Protein AF-A0A1I0L416-F1 (afdb_monomer_lite)

pLDDT: mean 77.28, std 15.13, range [39.34, 93.88]

Sequence (111 aa):
MPNNYPPEFRRQMVELVRAGRTPEELAKEFQPSAQSIRTWVRQADLDDGRRQDGLTSAEKDELARLLGVSRQGYYAWAARRRCGPSARARRDAELTERNRVHHQASDEIYG

Foldseek 3Di:
DPPPDDPVRLVVLLVVVVVPDQLCVVVVVDVDHSVVNVVSNVQVCVQVVVDDPDDHPVRLCVVCVVVVHDSVRSVVVVVCVVVDQDPVSVVVVVVVVVVVVVVVVCVVPPD

InterPro domains:
  IPR002514 Transposase IS3/IS911family [PF01527] (5-47)
  IPR009057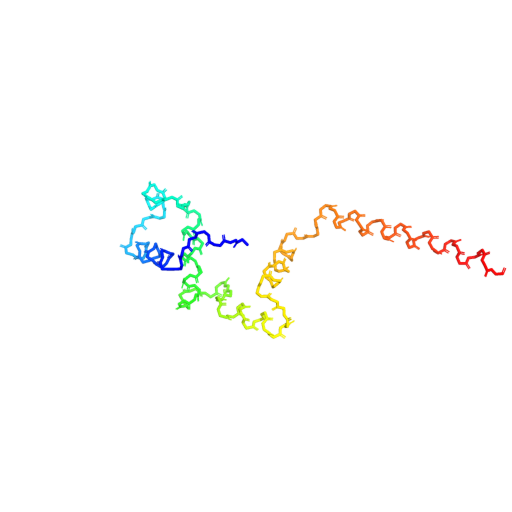 Homedomain-like superfamily [SSF46689] (2-50)
  IPR036388 Winged helix-like DNA-binding domain superfamily [G3DSA:1.10.10.10] (1-56)

Secondary structure (DSSP, 8-state):
----S-HHHHHHHHHHHHTT--HHHHHHHSSS-HHHHHHHHHHHHHHTTS--SS--HHHHHHHHHHTT--HHHHHHHHHHHHH-S-HHHHHHHHHHHHHHHHHHHHTTT--

Structure (mmCIF, N/CA/C/O backbone):
data_AF-A0A1I0L416-F1
#
_entry.id   AF-A0A1I0L416-F1
#
loop_
_atom_site.group_PDB
_atom_site.id
_atom_site.type_symbol
_atom_site.label_atom_id
_atom_site.label_alt_id
_atom_site.label_comp_id
_atom_site.label_asym_id
_atom_site.label_entity_id
_atom_site.label_seq_id
_atom_site.pdbx_PDB_ins_code
_atom_site.Cartn_x
_atom_site.Cartn_y
_atom_site.Cartn_z
_atom_site.occupancy
_atom_site.B_iso_or_equiv
_atom_site.auth_seq_id
_atom_site.auth_comp_id
_atom_site.auth_asym_id
_atom_site.auth_atom_id
_atom_site.pdbx_PDB_model_num
ATOM 1 N N . MET A 1 1 ? 8.605 -8.950 -0.775 1.00 39.34 1 MET A N 1
ATOM 2 C CA . MET A 1 1 ? 8.493 -8.941 0.699 1.00 39.34 1 MET A CA 1
ATOM 3 C C . MET A 1 1 ? 7.259 -9.743 1.058 1.00 39.34 1 MET A C 1
ATOM 5 O O . MET A 1 1 ? 6.180 -9.319 0.651 1.00 39.34 1 MET A O 1
ATOM 9 N N . PRO A 1 2 ? 7.395 -10.920 1.688 1.00 41.19 2 PRO A N 1
ATOM 10 C CA . PRO A 1 2 ? 6.232 -11.663 2.146 1.00 41.19 2 PRO A CA 1
ATOM 11 C C . PRO A 1 2 ? 5.498 -10.780 3.153 1.00 41.19 2 PRO A C 1
ATOM 13 O O . PRO A 1 2 ? 6.091 -10.219 4.073 1.00 41.19 2 PRO A O 1
ATOM 16 N N . ASN A 1 3 ? 4.220 -10.555 2.886 1.00 54.50 3 ASN A N 1
ATOM 17 C CA . ASN A 1 3 ? 3.385 -9.708 3.708 1.00 54.50 3 ASN A CA 1
ATOM 18 C C . ASN A 1 3 ? 3.008 -10.526 4.941 1.00 54.50 3 ASN A C 1
ATOM 20 O O . ASN A 1 3 ? 2.075 -11.317 4.885 1.00 54.50 3 ASN A O 1
ATOM 24 N N . ASN A 1 4 ? 3.773 -10.375 6.023 1.00 66.06 4 ASN A N 1
ATOM 25 C CA . ASN A 1 4 ? 3.558 -11.103 7.278 1.00 66.06 4 ASN A CA 1
ATOM 26 C C . ASN A 1 4 ? 2.204 -10.768 7.937 1.00 66.06 4 ASN A C 1
ATOM 28 O O . ASN A 1 4 ? 1.846 -11.352 8.953 1.00 66.06 4 ASN A O 1
ATOM 32 N N . TYR A 1 5 ? 1.458 -9.818 7.363 1.00 73.44 5 TYR A N 1
ATOM 33 C CA . TYR A 1 5 ? 0.153 -9.400 7.836 1.00 73.44 5 TYR A CA 1
ATOM 34 C C . TYR A 1 5 ? -0.952 -9.826 6.860 1.00 73.44 5 TYR A C 1
ATOM 36 O O . TYR A 1 5 ? -0.943 -9.404 5.686 1.00 73.44 5 TYR A O 1
ATOM 44 N N . PRO A 1 6 ? -1.934 -10.616 7.332 1.00 84.44 6 PRO A N 1
ATOM 45 C CA . PRO A 1 6 ? -3.073 -11.008 6.517 1.00 84.44 6 PRO A CA 1
ATOM 46 C C . PRO A 1 6 ? -3.830 -9.772 5.995 1.00 84.44 6 PRO A C 1
ATOM 48 O O . PRO A 1 6 ? -3.796 -8.701 6.615 1.00 84.44 6 PRO A O 1
ATOM 51 N N . PRO A 1 7 ? -4.442 -9.856 4.801 1.00 82.50 7 PRO A N 1
ATOM 52 C CA . PRO A 1 7 ? -5.144 -8.728 4.196 1.00 82.50 7 PRO A CA 1
ATOM 53 C C . PRO A 1 7 ? -6.316 -8.236 5.051 1.00 82.50 7 PRO A C 1
ATOM 55 O O . PRO A 1 7 ? -6.549 -7.030 5.094 1.00 82.50 7 PRO A O 1
ATOM 58 N N . GLU A 1 8 ? -7.001 -9.126 5.768 1.00 86.25 8 GLU A N 1
ATOM 59 C CA . GLU A 1 8 ? -8.095 -8.789 6.683 1.00 86.25 8 GLU A CA 1
ATOM 60 C C . GLU A 1 8 ? -7.594 -7.905 7.826 1.00 86.25 8 GLU A C 1
ATOM 62 O O . GLU A 1 8 ? -8.169 -6.853 8.094 1.00 86.25 8 GLU A O 1
ATOM 67 N N . PHE A 1 9 ? -6.457 -8.266 8.427 1.00 87.06 9 PHE A N 1
ATOM 68 C CA . PHE A 1 9 ? -5.841 -7.471 9.488 1.00 87.06 9 PHE A CA 1
ATOM 69 C C . PHE A 1 9 ? -5.460 -6.071 8.995 1.00 87.06 9 PHE A C 1
ATOM 71 O O . PHE A 1 9 ? -5.725 -5.072 9.656 1.00 87.06 9 PHE A O 1
ATOM 78 N N . ARG A 1 10 ? -4.899 -5.966 7.785 1.00 84.56 10 ARG A N 1
ATOM 79 C CA . ARG A 1 10 ? -4.577 -4.661 7.186 1.00 84.56 10 ARG A CA 1
ATOM 80 C C . ARG A 1 10 ? -5.824 -3.809 6.957 1.00 84.56 10 ARG A C 1
ATOM 82 O O . ARG A 1 10 ? -5.771 -2.611 7.218 1.00 84.56 10 ARG A O 1
AT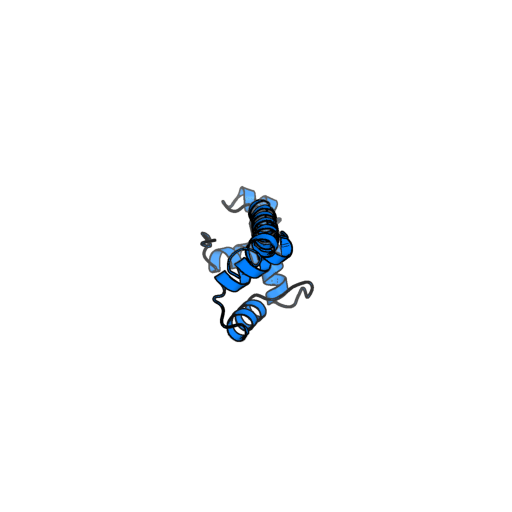OM 89 N N . ARG A 1 11 ? -6.934 -4.410 6.512 1.00 87.31 11 ARG A N 1
ATOM 90 C CA . ARG A 1 11 ? -8.222 -3.713 6.355 1.00 87.31 11 ARG A CA 1
ATOM 91 C C . ARG A 1 11 ? -8.739 -3.197 7.695 1.00 87.31 11 ARG A C 1
ATOM 93 O O . ARG A 1 11 ? -9.047 -2.015 7.785 1.00 87.31 11 ARG A O 1
ATOM 100 N N . GLN A 1 12 ? -8.722 -4.028 8.736 1.00 89.56 12 GLN A N 1
ATOM 101 C CA . GLN A 1 12 ? -9.142 -3.626 10.080 1.00 89.56 12 GLN A CA 1
ATOM 102 C C . GLN A 1 12 ? -8.328 -2.432 10.603 1.00 89.56 12 GLN A C 1
ATOM 104 O O . GLN A 1 12 ? -8.891 -1.472 11.121 1.00 89.56 12 GLN A O 1
ATOM 109 N N . MET A 1 13 ? -7.005 -2.442 10.416 1.00 88.94 13 MET A N 1
ATOM 110 C CA . MET A 1 13 ? -6.150 -1.319 10.823 1.00 88.94 13 MET A CA 1
ATOM 111 C C . MET A 1 13 ? -6.487 -0.030 10.064 1.00 88.94 13 MET A C 1
ATOM 113 O O . MET A 1 13 ? -6.468 1.050 10.649 1.00 88.94 13 MET A O 1
ATOM 117 N N . VAL A 1 14 ? -6.821 -0.127 8.773 1.00 90.00 14 VAL A N 1
ATOM 118 C CA . VAL A 1 14 ? -7.263 1.027 7.976 1.00 90.00 14 VAL A CA 1
ATOM 119 C C . VAL A 1 14 ? -8.609 1.557 8.472 1.00 90.00 14 VAL A C 1
ATOM 121 O O . VAL A 1 14 ? -8.764 2.770 8.604 1.00 90.00 14 VAL A O 1
ATOM 124 N N . GLU A 1 15 ? -9.565 0.681 8.783 1.00 91.62 15 GLU A N 1
ATOM 125 C CA . GLU A 1 15 ? -10.867 1.079 9.329 1.00 91.62 15 GLU A CA 1
ATOM 126 C C . GLU A 1 15 ? -10.732 1.788 10.677 1.00 91.62 15 GLU A C 1
ATOM 128 O O . GLU A 1 15 ? -11.350 2.831 10.878 1.00 91.62 15 GLU A O 1
ATOM 133 N N . LEU A 1 16 ? -9.862 1.297 11.565 1.00 91.75 16 LEU A N 1
ATOM 134 C CA . LEU A 1 16 ? -9.587 1.947 12.849 1.00 91.75 16 LEU A CA 1
ATOM 135 C C . LEU A 1 16 ? -8.983 3.346 12.674 1.00 91.75 16 LEU A C 1
ATOM 137 O O . LEU A 1 16 ? -9.394 4.277 13.367 1.00 91.75 16 LEU A O 1
ATOM 141 N N . VAL A 1 17 ? -8.053 3.525 11.728 1.00 92.06 17 VAL A N 1
ATOM 142 C CA . VAL A 1 17 ? -7.512 4.861 11.421 1.00 92.06 17 VAL A CA 1
ATOM 143 C C . VAL A 1 17 ? -8.600 5.780 10.870 1.00 92.06 17 VAL A C 1
ATOM 145 O O . VAL A 1 17 ? -8.686 6.944 11.257 1.00 92.06 17 VAL A O 1
ATOM 148 N N . ARG A 1 18 ? -9.476 5.265 10.003 1.00 88.12 18 ARG A N 1
ATOM 149 C CA . ARG A 1 18 ? -10.608 6.030 9.455 1.00 88.12 18 ARG A CA 1
ATOM 150 C C . ARG A 1 18 ? -11.646 6.394 10.515 1.00 88.12 18 ARG A C 1
ATOM 152 O O . ARG A 1 18 ? -12.257 7.451 10.407 1.00 88.12 18 ARG A O 1
ATOM 159 N N . ALA A 1 19 ? -11.798 5.569 11.548 1.00 91.50 19 ALA A N 1
ATOM 160 C CA . ALA A 1 19 ? -12.625 5.855 12.718 1.00 91.50 19 ALA A CA 1
ATOM 161 C C . ALA A 1 19 ? -12.018 6.923 13.655 1.00 91.50 19 ALA A C 1
ATOM 163 O O . ALA A 1 19 ? -12.641 7.278 14.652 1.00 91.50 19 ALA A O 1
ATOM 164 N N . GLY A 1 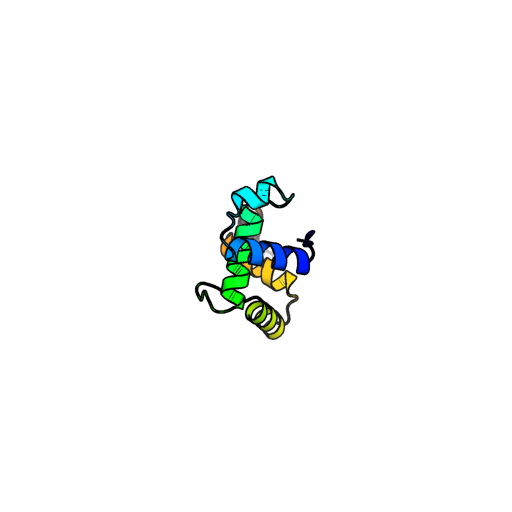20 ? -10.825 7.448 13.345 1.00 90.44 20 GLY A N 1
ATOM 165 C CA . GLY A 1 20 ? -10.194 8.557 14.064 1.00 90.44 20 GLY A CA 1
ATOM 166 C C . GLY A 1 20 ? -9.045 8.159 14.991 1.00 90.44 20 GLY A C 1
ATOM 167 O O . GLY A 1 20 ? -8.489 9.029 15.658 1.00 90.44 20 GLY A O 1
ATOM 168 N N . ARG A 1 21 ? -8.652 6.878 15.039 1.00 89.44 21 ARG A N 1
ATOM 169 C CA . ARG A 1 21 ? -7.470 6.440 15.801 1.00 89.44 21 ARG A CA 1
ATOM 170 C C . ARG A 1 21 ? -6.186 6.847 15.086 1.00 89.44 21 ARG A C 1
ATOM 172 O O . ARG A 1 21 ? -6.094 6.790 13.858 1.00 89.44 21 ARG A O 1
ATOM 179 N N . THR A 1 22 ? -5.157 7.209 15.847 1.00 90.25 22 THR A N 1
ATOM 180 C CA . THR A 1 22 ? -3.869 7.566 15.241 1.00 90.25 22 THR A CA 1
ATOM 181 C C . THR A 1 22 ? -3.050 6.312 14.902 1.00 90.25 22 THR A C 1
ATOM 183 O O . THR A 1 22 ? -3.070 5.329 15.651 1.00 90.25 22 THR A O 1
ATOM 186 N N . PRO A 1 23 ? -2.289 6.304 13.791 1.00 86.06 23 PRO A N 1
ATOM 187 C CA . PRO A 1 23 ? -1.368 5.209 13.476 1.00 86.06 23 PRO A CA 1
ATOM 188 C C . PRO A 1 23 ? -0.354 4.914 14.595 1.00 86.06 23 PRO A C 1
ATOM 190 O O . PRO A 1 23 ? 0.111 3.786 14.719 1.00 86.06 23 PRO A O 1
ATOM 193 N N . GLU A 1 24 ? -0.001 5.916 15.400 1.00 89.38 24 GLU A N 1
ATOM 194 C CA . GLU A 1 24 ? 0.890 5.827 16.557 1.00 89.38 24 GLU A CA 1
ATOM 195 C C . GLU A 1 24 ? 0.281 5.044 17.719 1.00 89.38 24 GLU A C 1
ATOM 197 O O . GLU A 1 24 ? 0.961 4.202 18.300 1.00 89.38 24 GLU A O 1
ATOM 202 N N . GLU A 1 25 ? -0.981 5.307 18.065 1.00 88.25 25 GLU A N 1
ATOM 203 C CA . GLU A 1 25 ? -1.707 4.531 19.077 1.00 88.25 25 GLU A CA 1
ATOM 204 C C . GLU A 1 25 ? -1.822 3.072 18.653 1.00 88.25 25 GLU A C 1
ATOM 206 O O . GLU A 1 25 ? -1.496 2.163 19.414 1.00 88.25 25 GLU A O 1
ATOM 211 N N . LEU A 1 26 ? -2.202 2.853 17.395 1.00 87.06 26 LEU A N 1
ATOM 212 C CA . LEU A 1 26 ? -2.330 1.517 16.837 1.00 87.06 26 LEU A CA 1
ATOM 213 C C . LEU A 1 26 ? -0.981 0.784 16.791 1.00 87.06 26 LEU A C 1
ATOM 215 O O . LEU A 1 26 ? -0.929 -0.414 17.022 1.00 87.06 26 LEU A O 1
ATOM 219 N N . ALA A 1 27 ? 0.132 1.476 16.562 1.00 84.81 27 ALA A N 1
ATOM 220 C CA . ALA A 1 27 ? 1.455 0.853 16.612 1.00 84.81 27 ALA A CA 1
ATOM 221 C C . ALA A 1 27 ? 1.937 0.509 18.033 1.00 84.81 27 ALA A C 1
ATOM 223 O O . ALA A 1 27 ? 2.886 -0.256 18.185 1.00 84.81 27 ALA A O 1
ATOM 224 N N . LYS A 1 28 ? 1.338 1.101 19.075 1.00 85.56 28 LYS A N 1
ATOM 225 C CA . LYS A 1 28 ? 1.615 0.733 20.473 1.00 85.56 28 LYS A CA 1
ATOM 226 C C . LYS A 1 28 ? 0.812 -0.495 20.895 1.00 85.56 28 LYS A C 1
ATOM 228 O O . LYS A 1 28 ? 1.314 -1.313 21.656 1.00 85.56 28 LYS A O 1
ATOM 233 N N . GLU A 1 29 ? -0.424 -0.604 20.413 1.00 83.38 29 GLU A N 1
ATOM 234 C CA . GLU A 1 29 ? -1.341 -1.705 20.737 1.00 83.38 29 GLU A CA 1
ATOM 235 C C . GLU A 1 29 ? -1.104 -2.944 19.868 1.00 83.38 29 GLU A C 1
ATOM 237 O O . GLU A 1 29 ? -1.273 -4.076 20.320 1.00 83.38 29 GLU A O 1
ATOM 242 N N . PHE A 1 30 ? -0.680 -2.739 18.623 1.00 77.12 30 PHE A N 1
ATOM 243 C CA . PHE A 1 30 ? -0.447 -3.795 17.654 1.00 77.12 30 PHE A CA 1
ATOM 244 C C . PHE A 1 30 ? 1.040 -3.858 17.273 1.00 77.12 30 PHE A C 1
ATOM 246 O O . PHE A 1 30 ? 1.731 -2.851 17.211 1.00 77.12 30 PHE A O 1
ATOM 253 N N . GLN A 1 31 ? 1.534 -5.054 16.935 1.00 75.94 31 GLN A N 1
ATOM 254 C CA . GLN A 1 31 ? 2.922 -5.263 16.488 1.00 75.94 31 GLN A CA 1
ATOM 255 C C . GLN A 1 31 ? 3.402 -4.443 15.262 1.00 75.94 31 GLN A C 1
ATOM 257 O O . GLN A 1 31 ? 4.599 -4.155 15.207 1.00 75.94 31 GLN A O 1
ATOM 262 N N . PRO A 1 32 ? 2.591 -4.101 14.234 1.00 79.62 32 PRO A N 1
ATOM 263 C CA . PRO A 1 32 ? 3.086 -3.317 13.102 1.00 79.62 32 PRO A CA 1
ATOM 264 C C . PRO A 1 32 ? 3.473 -1.884 13.482 1.00 79.62 32 PRO A C 1
ATOM 266 O O . PRO A 1 32 ? 2.821 -1.215 14.276 1.00 79.62 32 PRO A O 1
ATOM 269 N N . SER A 1 33 ? 4.492 -1.361 12.800 1.00 81.44 33 SER A N 1
ATOM 270 C CA . SER A 1 33 ? 4.917 0.028 12.968 1.00 81.44 33 SER A CA 1
ATOM 271 C C . SER A 1 33 ? 3.894 1.027 12.412 1.00 81.44 33 SER A C 1
ATOM 273 O O . SER A 1 33 ? 3.236 0.774 11.397 1.00 81.44 33 SER A O 1
ATOM 275 N N . ALA A 1 34 ? 3.854 2.232 12.990 1.00 82.56 34 ALA A N 1
ATOM 276 C CA . ALA A 1 34 ? 2.997 3.329 12.522 1.00 82.56 34 ALA A CA 1
ATOM 277 C C . ALA A 1 34 ? 3.233 3.666 11.037 1.00 82.56 34 ALA A C 1
ATOM 279 O O . ALA A 1 34 ? 2.309 4.021 10.307 1.00 82.56 34 ALA A O 1
ATOM 280 N N . GLN A 1 35 ? 4.469 3.506 10.551 1.00 83.38 35 GLN A N 1
ATOM 281 C CA . GLN A 1 35 ? 4.816 3.712 9.142 1.00 83.38 35 GLN A CA 1
ATOM 282 C C . GLN A 1 35 ? 4.206 2.647 8.213 1.00 83.38 35 GLN A C 1
ATOM 284 O O . GLN A 1 35 ? 3.815 2.971 7.088 1.00 83.38 35 GLN A O 1
ATOM 289 N N . SER A 1 36 ? 4.066 1.404 8.684 1.00 84.31 36 SER A N 1
ATOM 290 C CA . SER A 1 36 ? 3.375 0.338 7.947 1.00 84.31 36 SER A CA 1
ATOM 291 C C . SER A 1 36 ? 1.883 0.642 7.840 1.00 84.31 36 SER A C 1
ATOM 293 O O . SER A 1 36 ? 1.331 0.620 6.740 1.00 84.31 36 SER A O 1
ATOM 295 N N . ILE A 1 37 ? 1.267 1.047 8.956 1.00 83.81 37 ILE A N 1
ATOM 296 C CA . ILE A 1 37 ? -0.147 1.440 9.025 1.00 83.81 37 ILE A CA 1
ATOM 297 C C . ILE A 1 37 ? -0.423 2.624 8.087 1.00 83.81 37 ILE A C 1
ATOM 299 O O . ILE A 1 37 ? -1.318 2.548 7.249 1.00 83.81 37 ILE A O 1
ATOM 303 N N . ARG A 1 38 ? 0.411 3.674 8.125 1.00 86.56 38 ARG A N 1
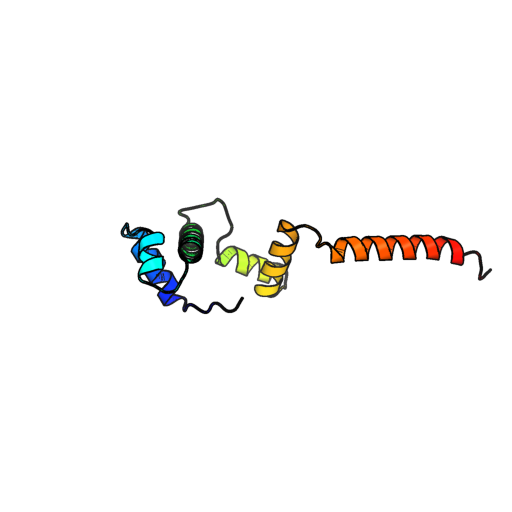ATOM 304 C CA . ARG A 1 38 ? 0.332 4.808 7.183 1.00 86.56 38 ARG A CA 1
ATOM 305 C C . ARG A 1 38 ? 0.388 4.373 5.721 1.00 86.56 38 ARG A C 1
ATOM 307 O O . ARG A 1 38 ? -0.326 4.919 4.884 1.00 86.56 38 ARG A O 1
ATOM 314 N N . THR A 1 39 ? 1.242 3.402 5.403 1.00 88.25 39 THR A N 1
ATOM 315 C CA . THR A 1 39 ? 1.386 2.893 4.033 1.00 88.25 39 THR A CA 1
ATOM 316 C C . THR A 1 39 ? 0.130 2.145 3.585 1.00 88.25 39 THR A C 1
ATOM 318 O O . THR A 1 39 ? -0.299 2.316 2.445 1.00 88.25 39 THR A O 1
ATOM 321 N N . TRP A 1 40 ? -0.485 1.354 4.470 1.00 90.00 40 TRP A N 1
ATOM 322 C CA . TRP A 1 40 ? -1.743 0.660 4.180 1.00 90.00 40 TRP A CA 1
ATOM 323 C C . TRP A 1 40 ? -2.901 1.630 3.982 1.00 90.00 40 TRP A C 1
ATOM 325 O O . TRP A 1 40 ? -3.621 1.489 3.001 1.00 90.00 40 TRP A O 1
ATOM 335 N N . VAL A 1 41 ? -3.027 2.642 4.845 1.00 90.31 41 VAL A N 1
ATOM 336 C CA . VAL A 1 41 ? -4.051 3.691 4.712 1.00 90.31 41 VAL A CA 1
ATOM 337 C C . VAL A 1 41 ? -3.880 4.431 3.392 1.00 90.31 41 VAL A C 1
ATOM 339 O O . VAL A 1 41 ? -4.826 4.519 2.619 1.00 90.31 41 VAL A O 1
ATOM 342 N N . ARG A 1 42 ? -2.654 4.860 3.060 1.00 90.25 42 ARG A N 1
ATOM 343 C CA . ARG A 1 42 ? -2.386 5.531 1.782 1.00 90.25 42 ARG A CA 1
ATOM 344 C C . ARG A 1 42 ? -2.784 4.669 0.585 1.00 90.25 42 ARG A C 1
ATOM 346 O O . ARG A 1 42 ? -3.355 5.194 -0.363 1.00 90.25 42 ARG A O 1
ATOM 353 N N . GLN A 1 43 ? -2.465 3.374 0.601 1.00 86.44 43 GLN A N 1
ATOM 354 C CA . GLN A 1 43 ? -2.839 2.487 -0.499 1.00 86.44 43 GLN A CA 1
ATOM 355 C C . GLN A 1 43 ? -4.352 2.254 -0.557 1.00 86.44 43 GLN A C 1
ATOM 357 O O . GLN A 1 43 ? -4.897 2.261 -1.650 1.00 86.44 43 GLN A O 1
ATOM 362 N N . ALA A 1 44 ? -5.027 2.104 0.585 1.00 91.12 44 ALA A N 1
ATOM 363 C CA . ALA A 1 44 ? -6.480 1.969 0.637 1.00 91.12 44 ALA A CA 1
ATOM 364 C C . ALA A 1 44 ? -7.196 3.237 0.151 1.00 91.12 44 ALA A C 1
ATOM 366 O O . ALA A 1 44 ? -8.215 3.150 -0.519 1.00 91.12 44 ALA A O 1
ATOM 367 N N . ASP A 1 45 ? -6.647 4.419 0.430 1.00 90.31 45 ASP A N 1
ATOM 368 C CA . ASP A 1 45 ? -7.203 5.676 -0.069 1.00 90.31 45 ASP A CA 1
ATOM 369 C C . ASP A 1 45 ? -7.013 5.843 -1.581 1.00 90.31 45 ASP A C 1
ATOM 371 O O . ASP A 1 45 ? -7.881 6.414 -2.236 1.00 90.31 45 ASP A O 1
ATOM 375 N N . LEU A 1 46 ? -5.904 5.346 -2.142 1.00 90.62 46 LEU A N 1
ATOM 376 C CA . LEU A 1 46 ? -5.730 5.255 -3.595 1.00 90.62 46 LEU A CA 1
ATOM 377 C C . LEU A 1 46 ? -6.736 4.266 -4.191 1.00 90.62 46 LEU A C 1
ATOM 379 O O . LEU A 1 46 ? -7.419 4.594 -5.153 1.00 90.62 46 LEU A O 1
ATOM 383 N N . ASP A 1 47 ? -6.849 3.078 -3.595 1.00 90.25 47 ASP A N 1
ATOM 384 C CA . ASP A 1 47 ? -7.723 2.008 -4.082 1.00 90.25 47 ASP A CA 1
ATOM 385 C C . ASP A 1 47 ? -9.215 2.406 -4.015 1.00 90.25 47 ASP A C 1
ATOM 387 O O . ASP A 1 47 ? -9.976 2.048 -4.909 1.00 90.25 47 ASP A O 1
ATOM 391 N N . ASP A 1 48 ? -9.617 3.213 -3.025 1.00 89.06 48 ASP A N 1
ATOM 392 C CA . ASP A 1 48 ? -10.971 3.779 -2.899 1.00 89.06 48 ASP A CA 1
ATOM 393 C C . ASP A 1 48 ? -11.182 5.070 -3.721 1.00 89.06 48 ASP A C 1
ATOM 395 O O . ASP A 1 48 ? -12.249 5.682 -3.650 1.00 89.06 48 ASP A O 1
ATOM 399 N N . GLY A 1 49 ? -10.161 5.553 -4.438 1.00 89.19 49 GLY A N 1
ATOM 400 C CA . GLY A 1 49 ? -10.224 6.791 -5.225 1.00 89.19 49 GLY A CA 1
ATOM 401 C C . GLY A 1 49 ? -10.279 8.088 -4.403 1.00 89.19 49 GLY A C 1
ATOM 402 O O . GLY A 1 49 ? -10.462 9.169 -4.964 1.00 89.19 49 GLY A O 1
ATOM 403 N N . ARG A 1 50 ? -10.085 8.019 -3.078 1.00 87.81 50 ARG A N 1
ATOM 404 C CA . ARG A 1 50 ? -9.954 9.195 -2.192 1.00 87.81 50 ARG A CA 1
ATOM 405 C C . ARG A 1 50 ? -8.670 9.980 -2.457 1.00 87.81 50 ARG A C 1
ATOM 407 O O . ARG A 1 50 ? -8.585 11.162 -2.128 1.00 87.81 50 ARG A O 1
ATOM 414 N N . ARG A 1 51 ? -7.666 9.321 -3.035 1.00 85.56 51 ARG A N 1
ATOM 415 C CA . ARG A 1 51 ? -6.409 9.915 -3.492 1.00 85.56 51 ARG A CA 1
ATOM 416 C C . ARG A 1 51 ? -6.138 9.523 -4.939 1.00 85.56 51 ARG A C 1
ATOM 418 O O . ARG A 1 51 ? -6.486 8.428 -5.360 1.00 85.56 51 ARG A O 1
ATOM 425 N N . GLN A 1 52 ? -5.467 10.412 -5.667 1.00 85.56 52 GLN A N 1
ATOM 426 C CA . GLN A 1 52 ? -5.104 10.225 -7.081 1.00 85.56 52 GLN A CA 1
ATOM 427 C C . GLN A 1 52 ? -3.603 10.464 -7.332 1.00 85.56 52 GLN A C 1
ATOM 429 O O . GLN A 1 52 ? -3.143 10.486 -8.467 1.00 85.56 52 GLN A O 1
ATOM 434 N N . ASP A 1 53 ? -2.806 10.635 -6.271 1.00 86.00 53 ASP A N 1
ATOM 435 C CA . ASP A 1 53 ? -1.364 10.916 -6.340 1.00 86.00 53 ASP A CA 1
ATOM 436 C C . ASP A 1 53 ? -0.501 9.661 -6.578 1.00 86.00 53 ASP A C 1
ATOM 438 O O . ASP A 1 53 ? 0.710 9.670 -6.344 1.00 86.00 53 ASP A O 1
ATOM 442 N N . GLY A 1 54 ? -1.107 8.555 -7.007 1.00 85.25 54 GLY A N 1
ATOM 443 C CA . GLY A 1 54 ? -0.415 7.295 -7.230 1.00 85.25 54 GLY A CA 1
ATOM 444 C C . GLY A 1 54 ? -1.301 6.230 -7.860 1.00 85.25 54 GLY A C 1
ATOM 445 O O . GLY A 1 54 ? -2.500 6.407 -8.016 1.00 85.25 54 GLY A O 1
ATOM 446 N N . LEU A 1 55 ? -0.676 5.103 -8.202 1.00 85.31 55 LEU A N 1
ATOM 447 C CA . LEU A 1 55 ? -1.370 3.960 -8.787 1.00 85.31 55 LEU A CA 1
ATOM 448 C C . LEU A 1 55 ? -2.082 3.136 -7.708 1.00 85.31 55 LEU A C 1
ATOM 450 O O . LEU A 1 55 ? -1.492 2.801 -6.663 1.00 85.31 55 LEU A O 1
ATOM 454 N N . THR A 1 56 ? -3.306 2.736 -8.014 1.00 90.88 56 THR A N 1
ATOM 455 C CA . THR A 1 56 ? -4.068 1.731 -7.276 1.00 90.88 56 THR A CA 1
ATOM 456 C C . THR A 1 56 ? -3.393 0.361 -7.357 1.00 90.88 56 THR A C 1
ATOM 458 O O . THR A 1 56 ? -2.504 0.097 -8.177 1.00 90.88 56 THR A O 1
ATOM 461 N N . SER A 1 57 ? -3.784 -0.539 -6.466 1.00 86.19 57 SER A N 1
ATOM 462 C CA . SER A 1 57 ? -3.352 -1.932 -6.484 1.00 86.19 57 SER A CA 1
ATOM 463 C C . SER A 1 57 ? -3.773 -2.626 -7.783 1.00 86.19 57 SER A C 1
ATOM 465 O O . SER A 1 57 ? -2.972 -3.371 -8.342 1.00 86.19 57 SER A O 1
ATOM 467 N N . ALA A 1 58 ? -4.976 -2.330 -8.286 1.00 88.31 58 ALA A N 1
ATOM 468 C CA . ALA A 1 58 ? -5.510 -2.898 -9.521 1.00 88.31 58 ALA A CA 1
ATOM 469 C C . ALA A 1 58 ? -4.750 -2.411 -10.764 1.00 88.31 58 ALA A C 1
ATOM 471 O O . ALA A 1 58 ? -4.344 -3.222 -11.589 1.00 88.31 58 ALA A O 1
ATOM 472 N N . GLU A 1 59 ? -4.464 -1.111 -10.865 1.00 88.38 59 GLU A N 1
ATOM 473 C CA . GLU A 1 59 ? -3.681 -0.563 -11.982 1.00 88.38 59 GLU A CA 1
ATOM 474 C C . GLU A 1 59 ? -2.264 -1.144 -12.027 1.00 88.38 59 GLU A C 1
ATOM 476 O O . GLU A 1 59 ? -1.734 -1.412 -13.101 1.00 88.38 59 GLU A O 1
ATOM 481 N N . LYS A 1 60 ? -1.636 -1.382 -10.869 1.00 88.62 60 LYS A N 1
ATOM 482 C CA . LYS A 1 60 ? -0.314 -2.032 -10.812 1.00 88.62 60 LYS A CA 1
ATOM 483 C C . LYS A 1 60 ? -0.364 -3.470 -11.318 1.00 88.62 60 LYS A C 1
ATOM 485 O O . LYS A 1 60 ? 0.579 -3.903 -11.979 1.00 88.62 60 LYS A O 1
ATOM 490 N N . ASP A 1 61 ? -1.428 -4.197 -10.990 1.00 89.06 61 ASP A N 1
ATOM 491 C CA . ASP A 1 61 ? -1.621 -5.574 -11.444 1.00 89.06 61 ASP A CA 1
ATOM 492 C C . ASP A 1 61 ? -1.882 -5.619 -12.956 1.00 89.06 61 ASP A C 1
ATOM 494 O O . ASP A 1 61 ? -1.280 -6.437 -13.653 1.00 89.06 61 ASP A O 1
ATOM 498 N N . GLU A 1 62 ? -2.673 -4.683 -13.482 1.00 92.00 62 GLU A N 1
ATOM 499 C CA . GLU A 1 62 ? -2.909 -4.567 -14.921 1.00 92.00 62 GLU A CA 1
ATOM 500 C C . GLU A 1 62 ? -1.634 -4.179 -15.679 1.00 92.00 62 GLU A C 1
ATOM 502 O O . GLU A 1 62 ? -1.291 -4.808 -16.675 1.00 92.00 62 GLU A O 1
ATOM 507 N N . LEU A 1 63 ? -0.848 -3.227 -15.170 1.00 90.56 63 LEU A N 1
ATOM 508 C CA . LEU A 1 63 ? 0.449 -2.889 -15.763 1.00 90.56 63 LEU A CA 1
ATOM 509 C C . LEU A 1 63 ? 1.407 -4.083 -15.772 1.00 90.56 63 LEU A C 1
ATOM 511 O O . LEU A 1 63 ? 2.114 -4.288 -16.756 1.00 90.56 63 LEU A O 1
ATOM 515 N N . ALA A 1 64 ? 1.442 -4.879 -14.701 1.00 89.31 64 ALA A N 1
ATOM 516 C CA . ALA A 1 64 ? 2.261 -6.086 -14.666 1.00 89.31 64 ALA A CA 1
ATOM 517 C C . ALA A 1 64 ? 1.811 -7.092 -15.738 1.00 89.31 64 ALA A C 1
ATOM 519 O O . ALA A 1 64 ? 2.652 -7.630 -16.461 1.00 89.31 64 ALA A O 1
ATOM 520 N N . ARG A 1 65 ? 0.493 -7.280 -15.891 1.00 90.94 65 ARG A N 1
ATOM 521 C CA . ARG A 1 65 ? -0.101 -8.142 -16.919 1.00 90.94 65 ARG A CA 1
ATOM 522 C C . ARG A 1 65 ? 0.231 -7.663 -18.332 1.00 90.94 65 ARG A C 1
ATOM 524 O O . ARG A 1 65 ? 0.706 -8.463 -19.132 1.00 90.94 65 ARG A O 1
ATOM 531 N N . LEU A 1 66 ? 0.022 -6.381 -18.626 1.00 93.88 66 LEU A N 1
ATOM 532 C CA . LEU A 1 66 ? 0.287 -5.785 -19.940 1.00 93.88 66 LEU A CA 1
ATOM 533 C C . LEU A 1 66 ? 1.771 -5.841 -20.315 1.00 93.88 66 LEU A C 1
ATOM 535 O O . LEU A 1 66 ? 2.108 -6.045 -21.477 1.00 93.88 66 LEU A O 1
ATOM 539 N N . LEU A 1 67 ? 2.662 -5.701 -19.333 1.00 90.19 67 LEU A N 1
ATOM 540 C CA . LEU A 1 67 ? 4.107 -5.818 -19.530 1.00 90.19 67 LEU A CA 1
ATOM 541 C C . LEU A 1 67 ? 4.600 -7.276 -19.556 1.00 90.19 67 LEU A C 1
ATOM 543 O O . LEU A 1 67 ? 5.795 -7.500 -19.741 1.00 90.19 67 LEU A O 1
ATOM 547 N N . GLY A 1 68 ? 3.723 -8.263 -19.339 1.00 92.00 68 GLY A N 1
ATOM 548 C CA . GLY A 1 68 ? 4.090 -9.681 -19.300 1.00 92.00 68 GLY A CA 1
ATOM 549 C C . GLY A 1 68 ? 5.030 -10.049 -18.146 1.00 92.00 68 GLY A C 1
ATOM 550 O O . GLY A 1 68 ? 5.741 -11.050 -18.222 1.00 92.00 68 GLY A O 1
ATOM 551 N N . VAL A 1 69 ? 5.070 -9.246 -17.079 1.00 92.12 69 VAL A N 1
ATOM 552 C CA . VAL A 1 69 ? 5.938 -9.472 -15.915 1.00 92.12 69 VAL A CA 1
ATOM 553 C C . VAL A 1 69 ? 5.129 -9.940 -14.714 1.00 92.12 69 VAL A C 1
ATOM 555 O O . VAL A 1 69 ? 3.955 -9.619 -14.548 1.00 92.12 69 VAL A O 1
ATOM 558 N N . SER A 1 70 ? 5.777 -10.661 -13.799 1.00 91.62 70 SER A N 1
ATOM 559 C CA . SER A 1 70 ? 5.155 -10.931 -12.505 1.00 91.62 70 SER A CA 1
ATOM 560 C C . SER A 1 70 ? 4.952 -9.627 -11.727 1.00 91.62 70 SER A C 1
ATOM 562 O O . SER A 1 70 ? 5.760 -8.698 -11.821 1.00 91.62 70 SER A O 1
ATOM 564 N N . ARG A 1 71 ? 3.923 -9.574 -10.874 1.00 83.38 71 ARG A N 1
ATOM 565 C CA . ARG A 1 71 ? 3.690 -8.446 -9.954 1.00 83.38 71 ARG A CA 1
ATOM 566 C C . ARG A 1 71 ? 4.948 -8.097 -9.145 1.00 83.38 71 ARG A C 1
ATOM 568 O O . ARG A 1 71 ? 5.289 -6.928 -8.980 1.00 83.38 71 ARG A O 1
ATOM 575 N N . GLN A 1 72 ? 5.682 -9.111 -8.677 1.00 83.56 72 GLN A N 1
ATOM 576 C CA . GLN A 1 72 ? 6.957 -8.909 -7.979 1.00 83.56 72 GLN A CA 1
ATOM 577 C C . GLN A 1 72 ? 8.042 -8.316 -8.890 1.00 83.56 72 GLN A C 1
ATOM 579 O O . GLN A 1 72 ? 8.777 -7.430 -8.452 1.00 83.56 72 GLN A O 1
ATOM 584 N N . GLY A 1 73 ? 8.118 -8.749 -10.152 1.00 84.62 73 GLY A N 1
ATOM 585 C CA . GLY A 1 73 ? 9.015 -8.187 -11.163 1.00 84.62 73 GLY A CA 1
ATOM 586 C C . GLY A 1 73 ? 8.718 -6.717 -11.458 1.00 84.62 73 GLY A C 1
ATOM 587 O O . GLY A 1 73 ? 9.639 -5.900 -11.456 1.00 84.62 73 GLY A O 1
ATOM 588 N N . TYR A 1 74 ? 7.438 -6.362 -11.594 1.00 87.25 74 TYR A N 1
ATOM 589 C CA . TYR A 1 74 ? 6.997 -4.974 -11.736 1.00 87.25 74 TYR A CA 1
ATOM 590 C C . TYR A 1 74 ? 7.446 -4.111 -10.546 1.00 87.25 74 TYR A C 1
ATOM 592 O O . TYR A 1 74 ? 8.069 -3.065 -10.737 1.00 87.25 74 TYR A O 1
ATOM 600 N N . TYR A 1 75 ? 7.214 -4.561 -9.306 1.00 80.75 75 TYR A N 1
ATOM 601 C CA . TYR A 1 75 ? 7.656 -3.815 -8.122 1.00 80.75 75 TYR A CA 1
ATOM 602 C C . TYR A 1 75 ? 9.180 -3.712 -8.012 1.00 80.75 75 TYR A C 1
ATOM 604 O O . TYR A 1 75 ? 9.685 -2.661 -7.614 1.00 80.75 75 TYR A O 1
ATOM 612 N N . ALA A 1 76 ? 9.919 -4.764 -8.375 1.00 82.44 76 ALA A N 1
ATOM 613 C CA . ALA A 1 76 ? 11.377 -4.736 -8.397 1.00 82.44 76 ALA A CA 1
ATOM 614 C C . ALA A 1 76 ? 11.901 -3.731 -9.433 1.00 82.44 76 ALA A C 1
ATOM 616 O O . ALA A 1 76 ? 12.800 -2.947 -9.129 1.00 82.44 76 ALA A O 1
ATOM 617 N N . TRP A 1 77 ? 11.313 -3.702 -10.630 1.00 85.19 77 TRP A N 1
ATOM 618 C CA . TRP A 1 77 ? 11.626 -2.716 -11.662 1.00 85.19 77 TRP A CA 1
ATOM 619 C C . TRP A 1 77 ? 11.296 -1.286 -11.207 1.00 85.19 77 TRP A C 1
ATOM 621 O O . TRP A 1 77 ? 12.150 -0.402 -11.280 1.00 85.19 77 TRP A O 1
ATOM 631 N N . ALA A 1 78 ? 10.107 -1.063 -10.640 1.00 82.94 78 ALA A N 1
ATOM 632 C CA . ALA A 1 78 ? 9.693 0.246 -10.137 1.00 82.94 78 ALA A CA 1
ATOM 633 C C . ALA A 1 78 ? 10.580 0.739 -8.978 1.00 82.94 78 ALA A C 1
ATOM 635 O O . ALA A 1 78 ? 10.869 1.932 -8.872 1.00 82.94 78 ALA A O 1
ATOM 636 N N . ALA A 1 79 ? 11.042 -0.163 -8.105 1.00 78.19 79 ALA A N 1
ATOM 637 C CA . ALA A 1 79 ? 12.001 0.159 -7.051 1.00 78.19 79 ALA A CA 1
ATOM 638 C C . ALA A 1 79 ? 13.362 0.580 -7.630 1.00 78.19 79 ALA A C 1
ATOM 640 O O . ALA A 1 79 ? 13.875 1.631 -7.253 1.00 78.19 79 ALA A O 1
ATOM 641 N N . ARG A 1 80 ? 13.905 -0.166 -8.605 1.00 75.31 80 ARG A N 1
ATOM 642 C CA . ARG A 1 80 ? 15.169 0.187 -9.286 1.00 75.31 80 ARG A CA 1
ATOM 643 C C . ARG A 1 80 ? 15.099 1.564 -9.942 1.00 75.31 80 ARG A C 1
ATOM 645 O O . ARG A 1 80 ? 16.036 2.346 -9.834 1.00 75.31 80 ARG A O 1
ATOM 652 N N . ARG A 1 81 ? 13.967 1.880 -10.574 1.00 77.06 81 ARG A N 1
ATOM 653 C CA . ARG A 1 81 ? 13.759 3.155 -11.267 1.00 77.06 81 ARG A CA 1
ATOM 654 C C . ARG A 1 81 ? 13.709 4.354 -10.309 1.00 77.06 81 ARG A C 1
ATOM 656 O O . ARG A 1 81 ? 14.141 5.434 -10.685 1.00 77.06 81 ARG A O 1
ATOM 663 N N . ARG A 1 82 ? 13.241 4.158 -9.068 1.00 67.25 82 ARG A N 1
ATOM 664 C CA . ARG A 1 82 ? 13.238 5.189 -8.008 1.00 67.25 82 ARG A CA 1
ATOM 665 C C . ARG A 1 82 ? 14.580 5.343 -7.293 1.00 67.25 82 ARG A C 1
ATOM 667 O O . ARG A 1 82 ? 14.927 6.450 -6.908 1.00 67.25 82 ARG A O 1
ATOM 674 N N . CYS A 1 83 ? 15.321 4.253 -7.102 1.00 65.38 83 CYS A N 1
ATOM 675 C CA . CYS A 1 83 ? 16.588 4.268 -6.364 1.00 65.38 83 CYS A CA 1
ATOM 676 C C . CYS A 1 83 ? 17.810 4.647 -7.226 1.00 65.38 83 CYS A C 1
ATOM 678 O O . CYS A 1 83 ? 18.898 4.828 -6.682 1.00 65.38 83 CYS A O 1
ATOM 680 N N . GLY A 1 84 ? 17.651 4.768 -8.550 1.00 62.19 84 GLY A N 1
ATOM 681 C CA . GLY A 1 84 ? 18.766 4.956 -9.483 1.00 62.19 84 GLY A CA 1
ATOM 682 C C . GLY A 1 84 ? 19.700 3.732 -9.548 1.00 62.19 84 GLY A C 1
ATOM 683 O O . GLY A 1 84 ? 19.498 2.746 -8.832 1.00 62.19 84 GLY A O 1
ATOM 684 N N . PRO A 1 85 ? 20.732 3.742 -10.417 1.00 62.44 85 PRO A N 1
ATOM 685 C CA . PRO A 1 85 ? 21.674 2.630 -10.502 1.00 62.44 85 PRO A CA 1
ATOM 686 C C . PRO A 1 85 ? 22.431 2.472 -9.178 1.00 62.44 85 PRO A C 1
ATOM 688 O O . PRO A 1 85 ? 23.022 3.431 -8.666 1.00 62.44 85 PRO A O 1
ATOM 691 N N . SER A 1 86 ? 22.412 1.249 -8.633 1.00 64.94 86 SER A N 1
ATOM 692 C CA . SER A 1 86 ? 23.141 0.885 -7.413 1.00 64.94 86 SER A CA 1
ATOM 693 C C . SER A 1 86 ? 24.650 1.080 -7.593 1.00 64.94 86 SER A C 1
ATOM 695 O O . SER A 1 86 ? 25.156 1.043 -8.713 1.00 64.94 86 SER A O 1
ATOM 697 N N . ALA A 1 87 ? 25.404 1.223 -6.499 1.00 61.66 87 ALA A N 1
ATOM 698 C CA . ALA A 1 87 ? 26.863 1.366 -6.570 1.00 61.66 87 ALA A CA 1
ATOM 699 C C . ALA A 1 87 ? 27.555 0.202 -7.314 1.00 61.66 87 ALA A C 1
ATOM 701 O O . ALA A 1 87 ? 28.583 0.412 -7.948 1.00 61.66 87 ALA A O 1
ATOM 702 N N . ARG A 1 88 ? 26.982 -1.012 -7.287 1.00 58.81 88 ARG A N 1
ATOM 703 C CA . ARG A 1 88 ? 27.467 -2.141 -8.101 1.00 58.81 88 ARG A CA 1
ATOM 704 C C . ARG A 1 88 ? 27.125 -1.980 -9.581 1.00 58.81 88 ARG A C 1
ATOM 706 O O . ARG A 1 88 ? 28.005 -2.178 -10.399 1.00 58.81 88 ARG A O 1
ATOM 713 N N . ALA A 1 89 ? 25.899 -1.571 -9.913 1.00 57.66 89 ALA A N 1
ATOM 714 C CA . ALA A 1 89 ? 25.489 -1.343 -11.302 1.00 57.66 89 ALA A CA 1
ATOM 715 C C . ALA A 1 89 ? 26.288 -0.207 -11.968 1.00 57.66 89 A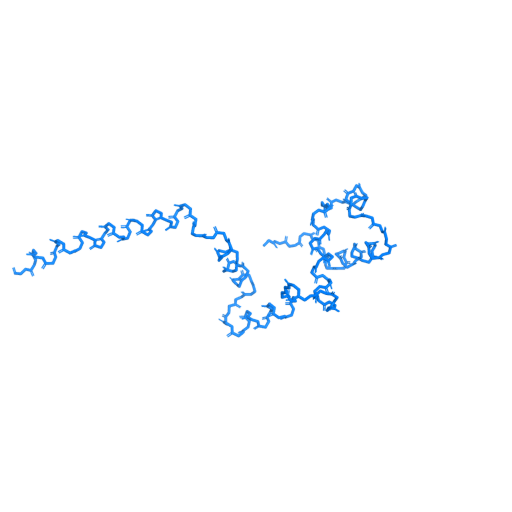LA A C 1
ATOM 717 O O . ALA A 1 89 ? 26.599 -0.284 -13.150 1.00 57.66 89 ALA A O 1
ATOM 718 N N . ARG A 1 90 ? 26.673 0.823 -11.199 1.00 61.56 90 ARG A N 1
ATOM 719 C CA . ARG A 1 90 ? 27.570 1.891 -11.674 1.00 61.56 90 ARG A CA 1
ATOM 720 C C . ARG A 1 90 ? 28.974 1.364 -11.994 1.00 61.56 90 ARG A C 1
ATOM 722 O O . ARG A 1 90 ? 29.511 1.701 -13.038 1.00 61.56 90 ARG A O 1
ATOM 729 N N . ARG A 1 91 ? 29.538 0.511 -11.129 1.00 54.66 91 ARG A N 1
ATOM 730 C CA . ARG A 1 91 ? 30.856 -0.115 -11.356 1.00 54.66 91 ARG A CA 1
ATOM 731 C C . ARG A 1 91 ? 30.845 -1.107 -12.517 1.00 54.66 91 ARG A C 1
ATOM 733 O O . ARG A 1 91 ? 31.820 -1.181 -13.245 1.00 54.66 91 ARG A O 1
ATOM 740 N N . ASP A 1 92 ? 29.757 -1.846 -12.693 1.00 58.06 92 ASP A N 1
ATOM 741 C CA . ASP A 1 92 ? 29.591 -2.805 -13.791 1.00 58.06 92 ASP A CA 1
ATOM 742 C C . ASP A 1 92 ? 29.513 -2.108 -15.160 1.00 58.06 92 ASP A C 1
ATOM 744 O O . ASP A 1 92 ? 30.174 -2.516 -16.112 1.00 58.06 92 ASP A O 1
ATOM 748 N N . ALA A 1 93 ? 28.802 -0.977 -15.237 1.00 55.03 93 ALA A N 1
ATOM 749 C CA . ALA A 1 93 ? 28.810 -0.118 -16.421 1.00 55.03 93 ALA A CA 1
ATOM 750 C C . ALA A 1 93 ? 30.216 0.434 -16.719 1.00 55.03 93 ALA A C 1
ATOM 752 O O . ALA A 1 93 ? 30.646 0.452 -17.865 1.00 55.03 93 ALA A O 1
ATOM 753 N N . GLU A 1 94 ? 30.965 0.817 -15.685 1.00 67.62 94 GLU A N 1
ATOM 754 C CA . GLU A 1 94 ? 32.344 1.305 -15.810 1.00 67.62 94 GLU A CA 1
ATOM 755 C C . GLU A 1 94 ? 33.345 0.196 -16.195 1.00 67.62 94 GLU A C 1
ATOM 757 O O . GLU A 1 94 ? 34.356 0.458 -16.848 1.00 67.62 94 GLU A O 1
ATOM 762 N N . LEU A 1 95 ? 33.085 -1.052 -15.793 1.00 61.75 95 LEU A N 1
ATOM 763 C CA . LEU A 1 95 ? 33.840 -2.239 -16.207 1.00 61.75 95 LEU A CA 1
ATOM 764 C C . LEU A 1 95 ? 33.529 -2.616 -17.660 1.00 61.75 95 LEU A C 1
ATOM 766 O O . LEU A 1 95 ? 34.448 -2.929 -18.413 1.00 61.75 95 LEU A O 1
ATOM 770 N N . THR A 1 96 ? 32.262 -2.522 -18.063 1.00 60.47 96 THR A N 1
ATOM 771 C CA . THR A 1 96 ? 31.821 -2.749 -19.447 1.00 60.47 96 THR A CA 1
ATOM 772 C C . THR A 1 96 ? 32.404 -1.696 -20.384 1.00 60.47 96 THR A C 1
ATOM 774 O O . THR A 1 96 ? 32.914 -2.035 -21.447 1.00 60.47 96 THR A O 1
ATOM 777 N N . GLU A 1 97 ? 32.410 -0.429 -19.969 1.00 52.81 97 GLU A N 1
ATOM 778 C CA . GLU A 1 97 ? 33.005 0.656 -20.749 1.00 52.81 97 GLU A CA 1
ATOM 7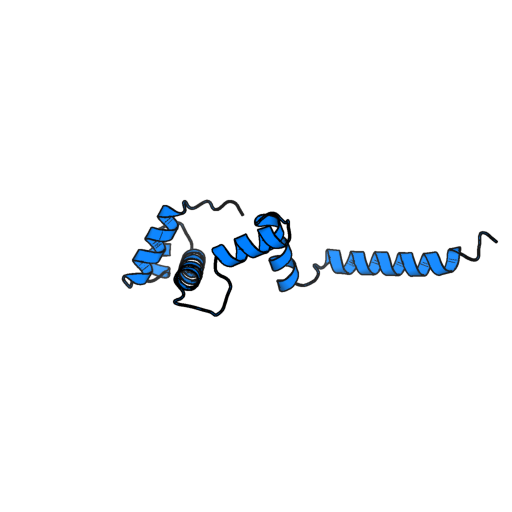79 C C . GLU A 1 97 ? 34.526 0.490 -20.877 1.00 52.81 97 GLU A C 1
ATOM 781 O O . GLU A 1 97 ? 35.074 0.602 -21.970 1.00 52.81 97 GLU A O 1
ATOM 786 N N . ARG A 1 98 ? 35.219 0.103 -19.797 1.00 59.09 98 ARG A N 1
ATOM 787 C CA . ARG A 1 98 ? 36.650 -0.242 -19.863 1.00 59.09 98 ARG A CA 1
ATOM 788 C C . ARG A 1 98 ? 36.932 -1.420 -20.790 1.00 59.09 98 ARG A C 1
ATOM 790 O O . ARG A 1 98 ? 37.897 -1.378 -21.546 1.00 59.09 98 ARG A O 1
ATOM 797 N N . ASN A 1 99 ? 36.108 -2.463 -20.745 1.00 54.19 99 ASN A N 1
ATOM 798 C CA . ASN A 1 99 ? 36.260 -3.619 -21.622 1.00 54.19 99 ASN A CA 1
ATOM 799 C C . ASN A 1 99 ? 36.007 -3.249 -23.095 1.00 54.19 99 ASN A C 1
ATOM 801 O O . ASN A 1 99 ? 36.762 -3.666 -23.968 1.00 54.19 99 ASN A O 1
ATOM 805 N N . ARG A 1 100 ? 35.024 -2.381 -23.361 1.00 57.16 100 ARG A N 1
ATOM 806 C CA . ARG A 1 100 ? 34.742 -1.828 -24.691 1.00 57.16 100 ARG A CA 1
ATOM 807 C C . ARG A 1 100 ? 35.919 -1.026 -25.255 1.00 57.16 100 ARG A C 1
ATOM 809 O O . ARG A 1 100 ? 36.269 -1.209 -26.416 1.00 57.16 100 ARG A O 1
ATOM 816 N N . VAL A 1 101 ? 36.556 -0.192 -24.432 1.00 59.81 101 VAL A N 1
ATOM 817 C CA . VAL A 1 101 ? 37.771 0.555 -24.811 1.00 59.81 101 VAL A CA 1
ATOM 818 C C . VAL A 1 101 ? 38.938 -0.395 -25.105 1.00 59.81 101 VAL A C 1
ATOM 820 O O . VAL A 1 101 ? 39.683 -0.175 -26.055 1.00 59.81 101 VAL A O 1
ATOM 823 N N . HIS A 1 102 ? 39.071 -1.487 -24.349 1.00 53.00 102 HIS A N 1
ATOM 824 C CA . HIS A 1 102 ? 40.083 -2.510 -24.625 1.00 53.00 102 HIS A CA 1
ATOM 825 C C . HIS A 1 102 ? 39.827 -3.286 -25.928 1.00 53.00 102 HIS A C 1
ATOM 827 O O . HIS A 1 102 ? 40.786 -3.603 -26.630 1.00 53.00 102 HIS A O 1
ATOM 833 N N . HIS A 1 103 ? 38.567 -3.551 -26.287 1.00 50.81 103 HIS A N 1
ATOM 834 C CA . HIS A 1 103 ? 38.229 -4.213 -27.551 1.00 50.81 103 HIS A CA 1
ATOM 835 C C . HIS A 1 103 ? 38.580 -3.368 -28.782 1.00 50.81 103 HIS A C 1
ATOM 837 O O . HIS A 1 103 ? 39.062 -3.919 -29.766 1.00 50.81 103 HIS A O 1
ATOM 843 N N . GLN A 1 104 ? 38.464 -2.039 -28.697 1.00 50.31 104 GLN A N 1
ATOM 844 C CA . GLN A 1 104 ? 38.843 -1.140 -29.793 1.00 50.31 104 GLN A CA 1
ATOM 845 C C . GLN A 1 104 ? 40.354 -1.179 -30.118 1.00 50.31 104 GLN A C 1
ATOM 847 O O . GLN A 1 104 ? 40.742 -0.813 -31.219 1.00 50.31 104 GLN A O 1
ATOM 852 N N . ALA A 1 105 ? 41.196 -1.658 -29.191 1.00 52.38 105 ALA A N 1
ATOM 853 C CA . ALA A 1 105 ? 42.638 -1.837 -29.393 1.00 52.38 105 ALA A CA 1
ATOM 854 C C . ALA A 1 105 ? 43.041 -3.259 -29.840 1.00 52.38 105 ALA A C 1
ATOM 856 O O . ALA A 1 105 ? 44.184 -3.470 -30.234 1.00 52.38 105 ALA A O 1
ATOM 857 N N . SER A 1 106 ? 42.146 -4.253 -29.751 1.00 47.66 106 SER A N 1
ATOM 858 C CA . SER A 1 106 ? 42.432 -5.639 -30.174 1.00 47.66 106 SER A CA 1
ATOM 859 C C . SER A 1 106 ? 41.979 -5.952 -31.602 1.00 47.66 106 SER A C 1
ATOM 861 O O . SER A 1 106 ? 42.535 -6.866 -32.209 1.00 47.66 106 SER A O 1
ATOM 863 N N . ASP A 1 107 ? 41.056 -5.169 -32.169 1.00 50.69 107 ASP A N 1
ATOM 864 C CA . ASP A 1 107 ? 40.638 -5.301 -33.576 1.00 50.69 107 ASP A CA 1
ATOM 865 C C . ASP A 1 107 ? 41.756 -4.925 -34.584 1.00 50.69 107 ASP A C 1
ATOM 867 O O . ASP A 1 107 ? 41.600 -5.153 -35.779 1.00 50.69 107 ASP A O 1
ATOM 871 N N . GLU A 1 108 ? 42.911 -4.419 -34.122 1.00 51.91 108 GLU A N 1
ATOM 872 C CA . GLU A 1 108 ? 44.117 -4.188 -34.943 1.00 51.91 108 GLU A CA 1
ATOM 873 C C . GLU A 1 108 ? 45.118 -5.369 -34.950 1.00 51.91 108 GLU A C 1
ATOM 875 O O . GLU A 1 108 ? 46.118 -5.303 -35.662 1.00 51.91 108 GLU A O 1
ATOM 880 N N . ILE A 1 109 ? 44.892 -6.453 -34.187 1.00 51.06 109 ILE A N 1
ATOM 881 C CA . ILE A 1 109 ? 45.901 -7.525 -33.998 1.00 51.06 109 ILE A CA 1
ATOM 882 C C . ILE A 1 109 ? 45.557 -8.855 -34.709 1.00 51.06 109 ILE A C 1
ATOM 884 O O . ILE A 1 109 ? 46.439 -9.693 -34.880 1.00 51.06 109 ILE A O 1
ATOM 888 N N . TYR A 1 110 ? 44.337 -9.046 -35.221 1.00 42.75 110 TYR A N 1
ATOM 889 C CA . TYR A 1 110 ? 44.006 -10.168 -36.125 1.00 42.75 110 TYR A CA 1
ATOM 890 C C . TYR A 1 110 ? 43.720 -9.682 -37.557 1.00 42.75 110 TYR A C 1
ATOM 892 O O . TYR A 1 110 ? 42.658 -9.963 -38.114 1.00 42.75 110 TYR A O 1
ATOM 900 N N . GLY A 1 111 ? 44.667 -8.929 -38.123 1.00 49.53 111 GLY A N 1
ATOM 901 C CA . GLY A 1 111 ? 44.780 -8.654 -39.560 1.00 49.53 111 GLY A CA 1
ATOM 902 C C . GLY A 1 111 ? 45.851 -9.522 -40.204 1.00 49.53 111 GLY A C 1
ATOM 903 O O . GLY A 1 111 ? 46.907 -9.706 -39.558 1.00 49.53 111 GLY A O 1
#

Radius of gyration: 22.53 Å; chains: 1; bounding box: 58×23×60 Å

Organism: NCBI:txid568860